Protein AF-A0A7K2BYA0-F1 (afdb_monomer)

Secondary structure (DSSP, 8-state):
-PPP-------GGGT-SSIIIIIHHHHHHHHHHHHHHTT--EEEEEEEEEETTEEEEEEEEETTT--EEEE---SSS--HHHHHHHHHH-

Radius of gyration: 15.81 Å; Cα contacts (8 Å, |Δi|>4): 97; chains: 1; bounding box: 30×21×54 Å

Solvent-accessible surface area (backbone atoms only — not comparable to full-atom values): 5788 Å² total; per-residue (Å²): 135,84,82,86,81,81,91,76,93,70,69,65,58,79,74,35,75,43,50,80,82,42,38,51,62,50,44,62,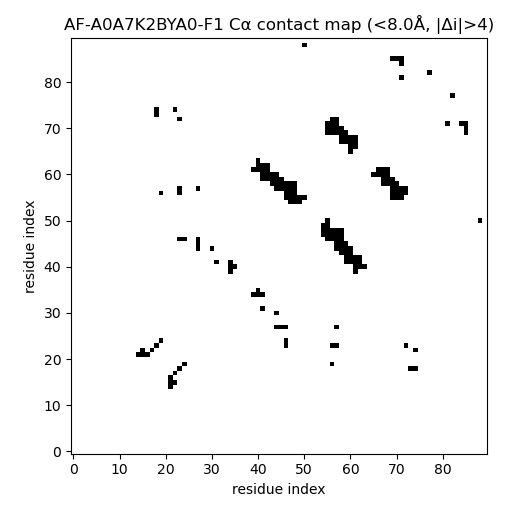78,45,40,68,61,57,30,55,76,74,73,44,61,70,38,81,74,41,69,65,47,75,54,90,95,44,70,41,52,33,36,31,27,29,70,90,75,65,46,78,42,80,43,80,84,69,96,60,84,86,54,70,66,59,52,50,51,55,67,74,72,109

Structure (mmCIF, N/CA/C/O backbone):
data_AF-A0A7K2BYA0-F1
#
_entry.id   AF-A0A7K2BYA0-F1
#
loop_
_atom_site.group_PDB
_atom_site.id
_atom_site.type_symbol
_atom_site.label_atom_id
_atom_site.label_alt_id
_atom_site.label_comp_id
_atom_site.label_asym_id
_atom_site.label_entity_id
_atom_site.label_seq_id
_atom_site.pdbx_PDB_ins_code
_atom_site.Cartn_x
_atom_site.Cartn_y
_atom_site.Cartn_z
_atom_site.occupancy
_atom_site.B_iso_or_equiv
_atom_site.auth_seq_id
_atom_site.auth_comp_id
_atom_site.auth_asym_id
_atom_site.auth_atom_id
_atom_site.pdbx_PDB_model_num
ATOM 1 N N . MET A 1 1 ? -12.127 1.235 -39.951 1.00 53.28 1 MET A N 1
ATOM 2 C CA . MET A 1 1 ? -11.862 -0.117 -39.413 1.00 53.28 1 MET A CA 1
ATOM 3 C C . MET A 1 1 ? -10.912 0.050 -38.241 1.00 53.28 1 MET A C 1
ATOM 5 O O . MET A 1 1 ? -9.971 0.815 -38.388 1.00 53.28 1 MET A O 1
ATOM 9 N N . LYS A 1 2 ? -11.194 -0.538 -37.073 1.00 69.44 2 LYS A N 1
ATOM 10 C CA . LYS A 1 2 ? -10.206 -0.592 -35.985 1.00 69.44 2 LYS A CA 1
ATOM 11 C C . LYS A 1 2 ? -9.362 -1.839 -36.211 1.00 69.44 2 LYS A C 1
ATOM 13 O O . LYS A 1 2 ? -9.924 -2.930 -36.257 1.00 69.44 2 LYS A O 1
ATOM 18 N N . ASP A 1 3 ? -8.060 -1.659 -36.372 1.00 79.38 3 ASP A N 1
ATOM 19 C CA . ASP A 1 3 ? -7.126 -2.771 -36.494 1.00 79.38 3 ASP A CA 1
ATOM 20 C C . ASP A 1 3 ? -7.035 -3.524 -35.163 1.00 79.38 3 ASP A C 1
ATOM 22 O O . ASP A 1 3 ? -6.996 -2.924 -34.085 1.00 79.38 3 ASP A O 1
ATOM 26 N N . LEU A 1 4 ? -7.046 -4.853 -35.241 1.00 85.56 4 LEU A N 1
ATOM 27 C CA . LEU A 1 4 ? -6.848 -5.720 -34.084 1.00 85.56 4 LEU A CA 1
ATOM 28 C C . LEU A 1 4 ? -5.357 -5.753 -33.724 1.00 85.56 4 LEU A C 1
ATOM 30 O O . LEU A 1 4 ? -4.499 -5.807 -34.604 1.00 85.56 4 LEU A O 1
ATOM 34 N N . ALA A 1 5 ? -5.049 -5.755 -32.426 1.00 88.75 5 ALA A N 1
ATOM 35 C CA . ALA A 1 5 ? -3.685 -5.838 -31.910 1.00 88.75 5 ALA A CA 1
ATOM 36 C C . ALA A 1 5 ? -3.531 -7.010 -30.931 1.00 88.75 5 ALA A C 1
ATOM 38 O O . ALA A 1 5 ? -4.478 -7.406 -30.253 1.00 88.75 5 ALA A O 1
ATOM 39 N N . THR A 1 6 ? -2.315 -7.545 -30.835 1.00 88.75 6 THR A N 1
ATOM 40 C CA . THR A 1 6 ? -1.949 -8.598 -29.877 1.00 88.75 6 THR A CA 1
ATOM 41 C C . THR A 1 6 ? -1.354 -7.995 -28.606 1.00 88.75 6 THR A C 1
ATOM 43 O O . THR A 1 6 ? -0.455 -7.153 -28.691 1.00 88.75 6 THR A O 1
ATOM 46 N N . LEU A 1 7 ? -1.785 -8.468 -27.434 1.00 92.94 7 LEU A N 1
ATOM 47 C CA . LEU A 1 7 ? -1.194 -8.085 -26.149 1.00 92.94 7 LEU A CA 1
ATOM 48 C C . LEU A 1 7 ? 0.249 -8.597 -26.037 1.00 92.94 7 LEU A C 1
ATOM 50 O O . LEU A 1 7 ? 0.549 -9.730 -26.411 1.00 92.94 7 LEU A O 1
ATOM 54 N N . LYS A 1 8 ? 1.141 -7.763 -25.496 1.00 90.56 8 LYS A N 1
ATOM 55 C CA . LYS A 1 8 ? 2.531 -8.132 -25.203 1.00 90.56 8 LYS A CA 1
ATOM 56 C C . LYS A 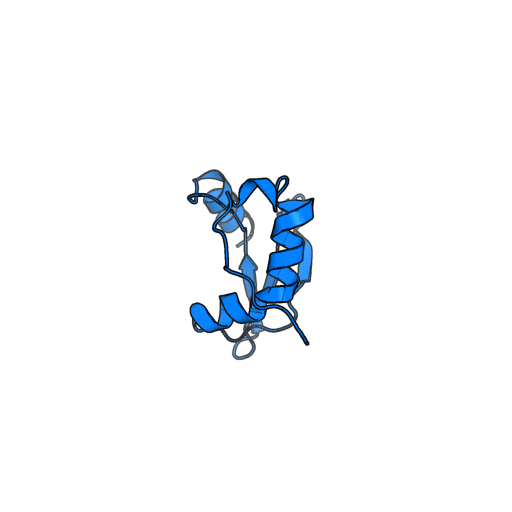1 8 ? 2.809 -7.946 -23.720 1.00 90.56 8 LYS A C 1
ATOM 58 O O . LYS A 1 8 ? 2.582 -6.865 -23.183 1.00 90.56 8 LYS A O 1
ATOM 63 N N . SER A 1 9 ? 3.339 -8.989 -23.087 1.00 92.12 9 SER A N 1
ATOM 64 C CA . SER A 1 9 ? 3.859 -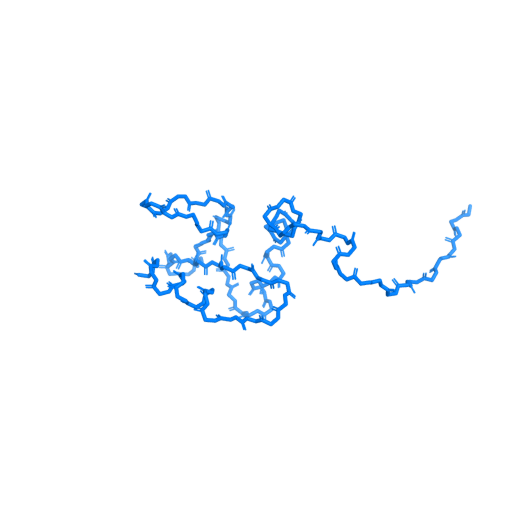8.887 -21.726 1.00 92.12 9 SER A CA 1
ATOM 65 C C . SER A 1 9 ? 5.124 -8.030 -21.722 1.00 92.12 9 SER A C 1
ATOM 67 O O . SER A 1 9 ? 5.999 -8.188 -22.577 1.00 92.12 9 SER A O 1
ATOM 69 N N . ILE A 1 10 ? 5.209 -7.109 -20.768 1.00 92.69 10 ILE A N 1
ATOM 70 C CA . ILE A 1 10 ? 6.363 -6.235 -20.566 1.00 92.69 10 ILE A CA 1
ATOM 71 C C . ILE A 1 10 ? 6.768 -6.256 -19.090 1.00 92.69 10 ILE A C 1
ATOM 73 O O . ILE A 1 10 ? 5.906 -6.420 -18.227 1.00 92.69 10 ILE A O 1
ATOM 77 N N . PRO A 1 11 ? 8.060 -6.059 -18.768 1.00 92.00 11 PRO A N 1
ATOM 78 C CA . PRO A 1 11 ? 8.490 -5.959 -17.380 1.00 92.00 11 PRO A CA 1
ATOM 79 C C . PRO A 1 11 ? 7.794 -4.795 -16.677 1.00 92.00 11 PRO A C 1
ATOM 81 O O . PRO A 1 11 ? 7.865 -3.654 -17.138 1.00 92.00 11 PRO A O 1
ATOM 84 N N . VAL A 1 12 ? 7.178 -5.077 -15.532 1.00 91.56 12 VAL A N 1
ATOM 85 C CA . VAL A 1 12 ? 6.357 -4.117 -14.784 1.00 91.56 12 VAL A CA 1
ATOM 86 C C . VAL A 1 12 ? 7.122 -2.836 -14.411 1.00 91.56 12 VAL A C 1
ATOM 88 O O . VAL A 1 12 ? 6.603 -1.727 -14.543 1.00 91.56 12 VAL A O 1
ATOM 91 N N . ARG A 1 13 ? 8.416 -2.962 -14.079 1.00 92.56 13 ARG A N 1
ATOM 92 C CA . ARG A 1 13 ? 9.304 -1.831 -13.758 1.00 92.56 13 ARG A CA 1
ATOM 93 C C . ARG A 1 13 ? 9.541 -0.864 -14.919 1.00 92.56 13 ARG A C 1
ATOM 95 O O . ARG A 1 13 ? 9.961 0.263 -14.679 1.00 92.56 13 ARG A O 1
ATOM 102 N N . LYS A 1 14 ? 9.267 -1.257 -16.170 1.00 93.12 14 LYS A N 1
ATOM 103 C CA . LYS A 1 14 ? 9.306 -0.312 -17.300 1.00 93.12 14 LYS A CA 1
ATOM 104 C C . LYS A 1 14 ? 8.156 0.693 -17.244 1.00 93.12 14 LYS A C 1
ATOM 106 O O . LYS A 1 14 ? 8.325 1.802 -17.738 1.00 93.12 14 LYS A O 1
ATOM 111 N N . ILE A 1 15 ? 7.026 0.309 -16.647 1.00 92.88 15 ILE A N 1
ATOM 112 C CA . ILE A 1 15 ? 5.848 1.165 -16.471 1.00 92.88 15 ILE A CA 1
ATOM 113 C C . ILE A 1 15 ? 5.928 1.915 -15.143 1.00 92.88 15 ILE A C 1
ATOM 115 O O . ILE A 1 15 ? 5.789 3.135 -15.106 1.00 92.88 15 ILE A O 1
ATOM 119 N N . TRP A 1 16 ? 6.224 1.206 -14.056 1.00 95.50 16 TRP A N 1
ATOM 120 C CA . TRP A 1 16 ? 6.290 1.788 -12.718 1.00 95.50 16 TRP A CA 1
ATOM 121 C C . TRP A 1 16 ? 7.731 1.862 -12.215 1.00 95.50 16 TRP A C 1
ATOM 123 O O . TRP A 1 16 ? 8.166 1.093 -11.364 1.00 95.50 16 TRP A O 1
ATOM 133 N N . GLN A 1 17 ? 8.492 2.811 -12.766 1.00 93.56 17 GLN A N 1
ATOM 134 C CA . GLN A 1 17 ? 9.908 2.997 -12.407 1.00 93.56 17 GLN A CA 1
ATOM 135 C C . GLN A 1 17 ? 10.122 3.474 -10.961 1.00 93.56 17 GLN A C 1
ATOM 137 O O . GLN A 1 17 ? 11.164 3.213 -10.367 1.00 93.56 17 GLN A O 1
ATOM 142 N N . ASN A 1 18 ? 9.150 4.195 -10.404 1.00 92.62 18 ASN A N 1
ATOM 143 C CA . ASN A 1 18 ? 9.160 4.705 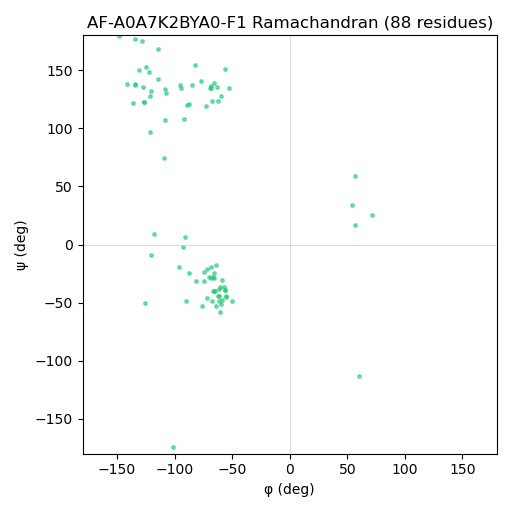-9.043 1.00 92.62 18 ASN A CA 1
ATOM 144 C C . ASN A 1 18 ? 7.775 4.440 -8.457 1.00 92.62 18 ASN A C 1
ATOM 146 O O . ASN A 1 18 ? 6.781 4.883 -9.033 1.00 92.62 18 ASN A O 1
ATOM 150 N N . GLU A 1 19 ? 7.708 3.697 -7.357 1.00 91.44 19 GLU A N 1
ATOM 151 C CA . GLU A 1 19 ? 6.426 3.257 -6.806 1.00 91.44 19 GLU A CA 1
ATOM 152 C C . GLU A 1 19 ? 5.581 4.447 -6.352 1.00 91.44 19 GLU A C 1
ATOM 154 O O . GLU A 1 19 ? 4.493 4.637 -6.887 1.00 91.44 19 GLU A O 1
ATOM 159 N N . ALA A 1 20 ? 6.136 5.331 -5.518 1.00 90.50 20 ALA A N 1
ATOM 160 C CA . ALA A 1 20 ? 5.437 6.517 -5.022 1.00 90.50 20 ALA A CA 1
ATOM 161 C C . ALA A 1 20 ? 4.894 7.425 -6.144 1.00 90.50 20 ALA A C 1
ATOM 163 O O . ALA A 1 20 ? 3.790 7.955 -6.048 1.00 90.50 20 ALA A O 1
ATOM 164 N N . LYS A 1 21 ? 5.649 7.602 -7.238 1.00 91.62 21 LYS A N 1
ATOM 165 C CA . LYS A 1 21 ? 5.258 8.488 -8.350 1.00 91.62 21 LYS A CA 1
ATOM 166 C C . LYS A 1 21 ? 4.391 7.816 -9.410 1.00 91.62 21 LYS A C 1
ATOM 168 O O . LYS A 1 21 ? 3.693 8.522 -10.133 1.00 91.62 21 LYS A O 1
ATOM 173 N N . HIS A 1 22 ? 4.459 6.493 -9.554 1.00 94.12 22 HIS A N 1
ATOM 174 C CA . HIS A 1 22 ? 3.820 5.786 -10.666 1.00 94.12 22 HIS A CA 1
ATOM 175 C C . HIS A 1 22 ? 2.890 4.660 -10.212 1.00 94.12 22 HIS A C 1
ATOM 177 O O . HIS A 1 22 ? 1.746 4.619 -10.662 1.00 94.12 22 HIS A O 1
ATOM 183 N N . PHE A 1 23 ? 3.350 3.763 -9.336 1.00 94.56 23 PHE A N 1
ATOM 184 C CA . PHE A 1 23 ? 2.543 2.625 -8.896 1.00 94.56 23 PHE A CA 1
ATOM 185 C C . PHE A 1 23 ? 1.469 3.037 -7.894 1.00 94.56 23 PHE A C 1
ATOM 187 O O . PHE A 1 23 ? 0.299 2.791 -8.156 1.00 94.56 23 PHE A O 1
ATOM 194 N N . THR A 1 24 ? 1.825 3.726 -6.809 1.00 93.94 24 THR A N 1
ATOM 195 C CA . THR A 1 24 ? 0.882 4.146 -5.763 1.00 93.94 24 THR A CA 1
ATOM 196 C C . THR A 1 24 ? -0.285 4.974 -6.331 1.00 93.94 24 THR A C 1
ATOM 198 O O . THR A 1 24 ? -1.433 4.661 -6.021 1.00 93.94 24 THR A O 1
ATOM 201 N N . PRO A 1 25 ? -0.078 5.960 -7.235 1.00 93.62 25 PRO A N 1
ATOM 202 C CA . PRO A 1 25 ? -1.186 6.702 -7.847 1.00 93.62 25 PRO A CA 1
ATOM 203 C C . PRO A 1 25 ? -2.042 5.859 -8.798 1.00 93.62 25 PRO A C 1
ATOM 205 O O . PRO A 1 25 ? -3.218 6.158 -9.004 1.00 93.62 25 PRO A O 1
ATOM 208 N N . TRP A 1 26 ? -1.457 4.836 -9.430 1.00 94.69 26 TRP A N 1
ATOM 209 C CA . TRP A 1 26 ? -2.224 3.883 -10.225 1.00 94.69 26 TRP A CA 1
ATOM 210 C C . TRP A 1 26 ? -3.051 2.981 -9.309 1.00 94.69 26 TRP A C 1
ATOM 212 O O . TRP A 1 26 ? -4.245 2.825 -9.547 1.00 94.69 26 TRP A O 1
ATOM 222 N N . LEU A 1 27 ? -2.453 2.448 -8.244 1.00 94.56 27 LEU A N 1
ATOM 223 C CA . LEU A 1 27 ? -3.125 1.575 -7.294 1.00 94.56 27 LEU A CA 1
ATOM 224 C C . LEU A 1 27 ? -4.275 2.300 -6.599 1.00 94.56 27 LEU A C 1
ATOM 226 O O . LEU A 1 27 ? -5.363 1.755 -6.569 1.00 94.56 27 LEU A O 1
ATOM 230 N N . GLU A 1 28 ? -4.091 3.542 -6.146 1.00 93.88 28 GLU A N 1
ATOM 231 C CA . GLU A 1 28 ? -5.154 4.377 -5.563 1.00 93.88 28 GLU A CA 1
ATOM 232 C C . GLU A 1 28 ? -6.403 4.429 -6.458 1.00 93.88 28 GLU A C 1
ATOM 234 O O . GLU A 1 28 ? -7.517 4.181 -6.000 1.00 93.88 28 GLU A O 1
ATOM 239 N N . LYS A 1 29 ? -6.218 4.691 -7.757 1.00 94.19 29 LYS A N 1
ATOM 240 C CA . LYS A 1 29 ? -7.319 4.777 -8.732 1.00 94.19 29 LYS A CA 1
ATOM 241 C C . LYS A 1 29 ? -8.005 3.440 -9.004 1.00 94.19 29 LYS A C 1
ATOM 243 O O . LYS A 1 29 ? -9.111 3.434 -9.532 1.00 94.19 29 LYS A O 1
ATOM 248 N N . ASN A 1 30 ? -7.339 2.332 -8.688 1.00 95.00 30 ASN A N 1
ATOM 249 C CA . ASN A 1 30 ? -7.807 0.971 -8.939 1.00 95.00 30 ASN A CA 1
ATOM 250 C C . ASN A 1 30 ? -8.005 0.176 -7.636 1.00 95.00 30 ASN A C 1
ATOM 252 O O . ASN A 1 30 ? -8.231 -1.030 -7.682 1.00 95.00 30 ASN A O 1
ATOM 256 N N . ALA A 1 31 ? -7.926 0.826 -6.473 1.00 93.94 31 ALA A N 1
ATOM 257 C CA . ALA A 1 31 ? -7.862 0.159 -5.176 1.00 93.94 31 ALA A CA 1
ATOM 258 C C . ALA A 1 31 ? -9.153 -0.595 -4.847 1.0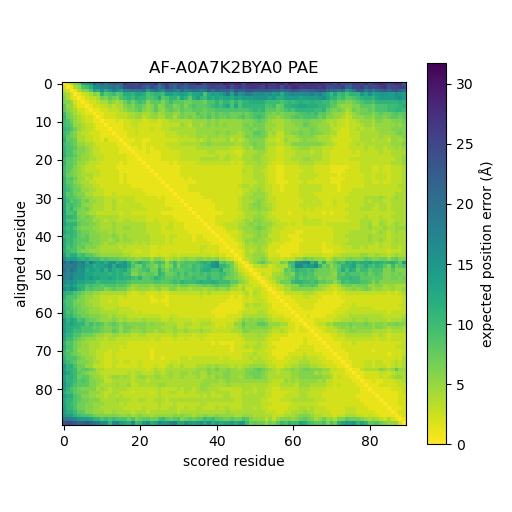0 93.94 31 ALA A C 1
ATOM 260 O O . ALA A 1 31 ? -9.112 -1.584 -4.125 1.00 93.94 31 ALA A O 1
ATOM 261 N N . SER A 1 32 ? -10.286 -0.190 -5.427 1.00 91.94 32 SER A N 1
ATOM 262 C CA . SER A 1 32 ? -11.540 -0.938 -5.327 1.00 91.94 32 SER A CA 1
ATOM 263 C C . SER A 1 32 ? -11.397 -2.383 -5.812 1.00 91.94 32 SER A C 1
ATOM 265 O O . SER A 1 32 ? -11.928 -3.275 -5.167 1.00 91.94 32 SER A O 1
ATOM 267 N N . LEU A 1 33 ? -10.630 -2.624 -6.885 1.00 94.06 33 LEU A N 1
ATOM 268 C CA . LEU A 1 33 ? -10.378 -3.972 -7.407 1.00 94.06 33 LEU A CA 1
ATOM 269 C C . LEU A 1 33 ? -9.547 -4.804 -6.426 1.00 94.06 33 LEU A C 1
ATOM 271 O O . LEU A 1 33 ? -9.814 -5.984 -6.231 1.00 94.06 33 LEU A O 1
ATOM 275 N N . LEU A 1 34 ? -8.550 -4.180 -5.786 1.00 92.88 34 LEU A N 1
ATOM 276 C CA . LEU A 1 34 ? -7.754 -4.832 -4.746 1.00 92.88 34 LEU A CA 1
ATOM 277 C C . LEU A 1 34 ? -8.638 -5.237 -3.563 1.00 92.88 34 LEU A C 1
ATOM 279 O O . LEU A 1 34 ? -8.541 -6.364 -3.090 1.00 92.88 34 LEU A O 1
ATOM 283 N N . PHE A 1 35 ? -9.474 -4.317 -3.081 1.00 95.38 35 PHE A N 1
ATOM 284 C CA . PHE A 1 35 ? -10.336 -4.557 -1.928 1.00 95.38 35 PHE A CA 1
ATOM 285 C C . PHE A 1 35 ? -11.401 -5.621 -2.211 1.00 95.38 35 PHE A C 1
ATOM 287 O O . PHE A 1 35 ? -11.623 -6.485 -1.366 1.00 95.38 35 PHE A O 1
ATOM 294 N N . GLU A 1 36 ? -11.984 -5.614 -3.411 1.00 94.12 36 GLU A N 1
ATOM 295 C CA . GLU A 1 36 ? -12.902 -6.656 -3.874 1.00 94.12 36 GLU A CA 1
ATOM 296 C C . GLU A 1 36 ? -12.238 -8.040 -3.863 1.00 94.12 36 GLU A C 1
ATOM 298 O O . GLU A 1 36 ? -12.790 -8.973 -3.281 1.00 94.12 36 GLU A O 1
ATOM 303 N N . GLU A 1 37 ? -11.023 -8.158 -4.410 1.00 95.38 37 GLU A N 1
ATOM 304 C CA . GLU A 1 37 ? -10.278 -9.424 -4.468 1.00 95.38 37 GLU A CA 1
ATOM 305 C C . GLU A 1 37 ? -9.980 -10.002 -3.074 1.00 95.38 37 GLU A C 1
ATOM 307 O O . GLU A 1 37 ? -10.042 -11.213 -2.871 1.00 95.38 37 GLU A O 1
ATOM 312 N N . ILE A 1 38 ? -9.689 -9.148 -2.086 1.00 93.56 38 ILE A N 1
ATOM 313 C CA . ILE A 1 38 ? -9.421 -9.580 -0.702 1.00 93.56 38 ILE A CA 1
ATOM 314 C C . ILE A 1 38 ? -10.678 -9.615 0.182 1.00 93.56 38 ILE A C 1
ATOM 316 O O . ILE A 1 38 ? -10.570 -9.852 1.386 1.00 93.56 38 ILE A O 1
ATOM 320 N N . GLY A 1 39 ? -11.865 -9.395 -0.394 1.00 95.25 39 GLY A N 1
ATOM 321 C CA . GLY A 1 39 ? -13.149 -9.495 0.302 1.00 95.25 39 GLY A CA 1
ATOM 322 C C . GLY A 1 39 ? -13.432 -8.371 1.303 1.00 95.25 39 GLY A C 1
ATOM 323 O O . GLY A 1 39 ? -14.187 -8.577 2.252 1.00 95.25 39 GLY A O 1
ATOM 324 N N . ILE A 1 40 ? -12.838 -7.190 1.118 1.00 95.19 40 ILE A N 1
ATOM 325 C CA . ILE A 1 40 ? -13.032 -6.018 1.980 1.00 95.19 40 ILE A CA 1
ATOM 326 C C . ILE A 1 40 ? -13.872 -4.978 1.238 1.00 95.19 40 ILE A C 1
ATOM 328 O O . ILE A 1 40 ? -13.571 -4.599 0.113 1.00 95.19 40 ILE A O 1
ATOM 332 N N . THR A 1 41 ? -14.920 -4.459 1.878 1.00 95.38 41 THR A N 1
ATOM 333 C CA . THR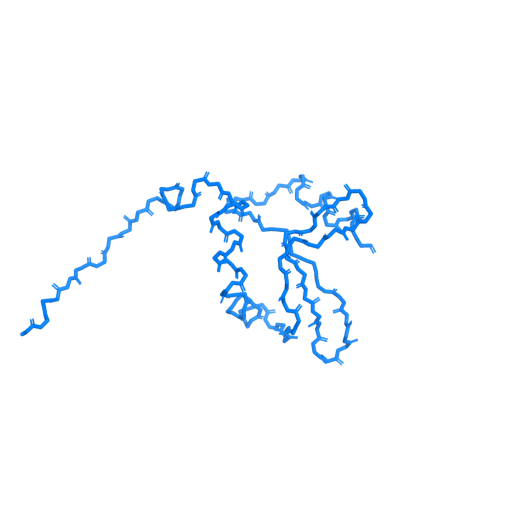 A 1 41 ? -15.641 -3.286 1.358 1.00 95.38 41 THR A CA 1
ATOM 334 C C . THR A 1 41 ? -15.028 -2.029 1.959 1.00 95.38 41 THR A C 1
ATOM 336 O O . THR A 1 41 ? -15.184 -1.779 3.155 1.00 95.38 41 THR A O 1
ATOM 339 N N . ALA A 1 42 ? -14.306 -1.267 1.140 1.00 95.19 42 ALA A N 1
ATOM 340 C CA . ALA A 1 42 ? -13.576 -0.084 1.575 1.00 95.19 42 ALA A CA 1
ATOM 341 C C . ALA A 1 42 ? -14.138 1.207 0.963 1.00 95.19 42 ALA A C 1
ATOM 343 O O . ALA A 1 42 ? -14.471 1.264 -0.221 1.00 95.19 42 ALA A O 1
ATOM 344 N N . GLU A 1 43 ? -14.155 2.268 1.762 1.00 94.38 43 GLU A N 1
ATOM 345 C CA . GLU A 1 43 ? -14.531 3.626 1.378 1.00 94.38 43 GLU A CA 1
ATOM 346 C C . GLU A 1 43 ? -13.453 4.639 1.784 1.00 94.38 43 GLU A C 1
ATOM 348 O O . GLU A 1 43 ? -12.449 4.295 2.413 1.00 94.38 43 GLU A O 1
ATOM 353 N N . ASN A 1 44 ? -13.635 5.906 1.397 1.00 92.88 44 ASN A N 1
ATOM 354 C CA . ASN A 1 44 ? -12.732 7.006 1.759 1.00 92.88 44 ASN A CA 1
ATOM 355 C C . ASN A 1 44 ? -11.249 6.757 1.407 1.00 92.88 44 ASN A C 1
ATOM 357 O O . ASN A 1 44 ? -10.356 7.226 2.117 1.00 92.88 44 ASN A O 1
ATOM 361 N N . ILE A 1 45 ? -10.995 6.052 0.298 1.00 93.56 45 ILE A N 1
ATOM 362 C CA . ILE A 1 45 ? -9.652 5.704 -0.182 1.00 93.56 45 ILE A CA 1
ATOM 363 C C . ILE A 1 45 ? -8.870 6.985 -0.501 1.00 93.56 45 ILE A C 1
ATOM 365 O O . ILE A 1 45 ? -9.324 7.824 -1.281 1.00 93.56 45 ILE A O 1
ATOM 369 N N . LYS A 1 46 ? -7.701 7.145 0.122 1.00 91.06 46 LYS A N 1
ATOM 370 C CA . LYS A 1 46 ? -6.830 8.322 -0.005 1.00 91.06 46 LYS A CA 1
ATOM 371 C C . LYS A 1 46 ? -5.369 7.906 -0.026 1.00 91.06 46 LYS A C 1
ATOM 373 O O . LYS A 1 46 ? -4.955 7.103 0.811 1.00 91.06 46 LYS A O 1
ATOM 378 N N . ARG A 1 47 ? -4.582 8.524 -0.902 1.00 88.56 47 ARG A N 1
ATOM 379 C CA . ARG A 1 47 ? -3.118 8.414 -0.912 1.00 88.56 47 ARG A CA 1
ATOM 380 C C . ARG A 1 47 ? -2.434 9.354 0.094 1.00 88.56 47 ARG A C 1
ATOM 382 O O . ARG A 1 47 ? -2.970 10.415 0.410 1.00 88.56 47 ARG A O 1
ATOM 389 N N . GLU A 1 48 ? -1.229 8.986 0.540 1.00 72.94 48 GLU A N 1
ATOM 390 C CA . GLU A 1 48 ? -0.253 9.851 1.232 1.00 72.94 48 GLU A CA 1
ATOM 391 C C . GLU A 1 48 ? -0.803 10.513 2.505 1.00 72.94 48 GLU A C 1
ATOM 393 O O . GLU A 1 48 ? -0.810 11.738 2.675 1.00 72.94 48 GLU A O 1
ATOM 398 N N . LYS A 1 49 ? -1.245 9.690 3.459 1.00 74.19 49 LYS A N 1
ATOM 399 C CA . LYS A 1 49 ? -1.715 10.202 4.748 1.00 74.19 49 LYS A CA 1
ATOM 400 C C . LYS A 1 49 ? -0.558 10.307 5.732 1.00 74.19 49 LYS A C 1
ATOM 402 O O . LYS A 1 49 ? 0.056 9.308 6.104 1.00 74.19 49 LYS A O 1
ATOM 407 N N . ARG A 1 50 ? -0.297 11.522 6.215 1.00 79.50 50 ARG A N 1
ATOM 408 C CA . ARG A 1 50 ? 0.656 11.744 7.307 1.00 79.50 50 ARG A CA 1
ATOM 409 C C . ARG A 1 50 ? 0.121 11.135 8.608 1.00 79.50 50 ARG A C 1
ATOM 411 O O . ARG A 1 50 ? -0.953 11.514 9.073 1.00 79.50 50 ARG A O 1
ATOM 418 N N . VAL A 1 51 ? 0.902 10.247 9.217 1.00 73.88 51 VAL A N 1
ATOM 419 C CA . VAL A 1 51 ? 0.653 9.648 10.536 1.00 73.88 51 VAL A CA 1
ATOM 420 C C . VAL A 1 51 ? 1.849 9.975 11.428 1.00 73.88 51 VAL A C 1
ATOM 422 O O . VAL A 1 51 ? 2.912 9.358 11.358 1.00 73.88 51 VAL A O 1
ATOM 425 N N . GLY A 1 52 ? 1.713 11.037 12.226 1.00 80.50 52 GLY A N 1
ATOM 426 C CA . GLY A 1 52 ? 2.814 11.577 13.025 1.00 80.50 52 GLY A CA 1
ATOM 427 C C . GLY A 1 52 ? 3.998 12.025 12.156 1.00 80.50 52 GLY A C 1
ATOM 428 O O . GLY A 1 52 ? 3.904 13.005 11.406 1.00 80.50 52 GLY A O 1
ATOM 429 N N . ARG A 1 53 ? 5.128 11.315 12.278 1.00 80.19 53 ARG A N 1
ATOM 430 C CA . ARG A 1 53 ? 6.357 11.554 11.495 1.00 80.19 53 ARG A CA 1
ATOM 431 C C . ARG A 1 53 ? 6.459 10.719 10.213 1.00 80.19 53 ARG A C 1
ATOM 433 O O . ARG A 1 53 ? 7.439 10.867 9.493 1.00 80.19 53 ARG A O 1
ATOM 440 N N . TYR A 1 54 ? 5.484 9.855 9.952 1.00 82.00 54 TYR A N 1
ATOM 441 C CA . TYR A 1 54 ? 5.500 8.908 8.843 1.00 82.00 54 TYR A CA 1
ATOM 442 C C . TYR A 1 54 ? 4.405 9.209 7.819 1.00 82.00 54 TYR A C 1
ATOM 444 O O . TYR A 1 54 ? 3.497 10.005 8.078 1.00 82.00 54 TYR A O 1
ATOM 452 N N . PHE A 1 55 ? 4.501 8.559 6.663 1.00 84.00 55 PHE A N 1
ATOM 453 C CA . PHE A 1 55 ? 3.542 8.655 5.573 1.00 84.00 55 PHE A CA 1
ATOM 454 C C . PHE A 1 55 ? 3.103 7.251 5.199 1.00 84.00 55 PHE A C 1
ATOM 456 O O . PHE A 1 55 ? 3.952 6.425 4.886 1.00 84.00 55 PHE A O 1
ATOM 463 N N . VAL A 1 56 ? 1.796 7.020 5.265 1.00 90.50 56 VAL A N 1
ATOM 464 C CA . VAL A 1 56 ? 1.172 5.799 4.762 1.00 90.50 56 VAL A CA 1
ATOM 465 C C . VAL A 1 56 ? 0.914 5.965 3.271 1.00 90.50 56 VAL A C 1
ATOM 467 O O . VAL A 1 56 ? 0.404 7.021 2.868 1.00 90.50 56 VAL A O 1
ATOM 470 N N . ASP A 1 57 ? 1.195 4.928 2.481 1.00 92.75 57 ASP A N 1
ATOM 471 C CA . ASP A 1 57 ? 0.960 4.957 1.034 1.00 92.75 57 ASP A 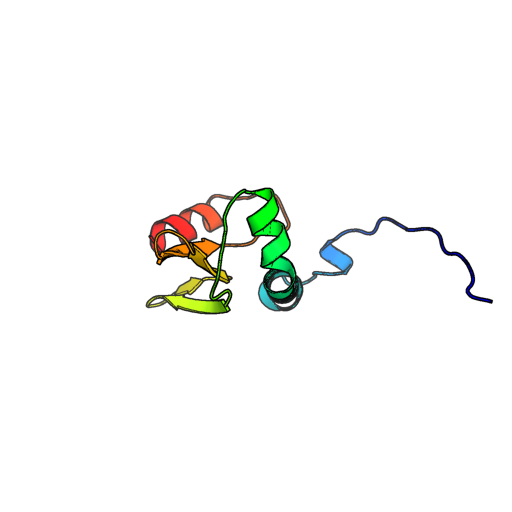CA 1
ATOM 472 C C . ASP A 1 57 ? -0.523 5.177 0.708 1.00 92.75 57 ASP A C 1
ATOM 474 O O . ASP A 1 57 ? -0.874 6.158 0.042 1.00 92.75 57 ASP A O 1
ATOM 478 N N . ILE A 1 58 ? -1.404 4.294 1.197 1.00 94.00 58 ILE A N 1
ATOM 479 C CA . ILE A 1 58 ? -2.858 4.370 0.999 1.00 94.00 58 ILE A CA 1
ATOM 480 C C . ILE A 1 58 ? -3.596 4.111 2.319 1.00 94.00 58 ILE A C 1
ATOM 482 O O . ILE A 1 58 ? -3.284 3.198 3.080 1.00 94.00 58 ILE A O 1
ATOM 486 N N . THR A 1 59 ? -4.636 4.905 2.571 1.00 94.12 59 THR A N 1
ATOM 487 C CA . THR A 1 59 ? -5.582 4.691 3.673 1.00 94.12 59 THR A CA 1
ATOM 488 C C . THR A 1 59 ? -7.001 4.563 3.160 1.00 94.12 59 THR A C 1
ATOM 490 O O . THR A 1 59 ? -7.356 5.199 2.171 1.00 94.12 59 THR A O 1
ATOM 493 N N . ALA A 1 60 ? -7.810 3.773 3.854 1.00 94.69 60 ALA A N 1
ATOM 494 C CA . ALA A 1 60 ? -9.238 3.631 3.602 1.00 94.69 60 ALA A CA 1
ATOM 495 C C . ALA A 1 60 ? -9.979 3.346 4.917 1.00 94.69 60 ALA A C 1
ATOM 497 O O . ALA A 1 60 ? -9.364 3.263 5.985 1.00 94.69 60 ALA A O 1
ATOM 498 N N . GLU A 1 61 ? -11.294 3.204 4.847 1.00 95.31 61 GLU A N 1
ATOM 499 C CA . GLU A 1 61 ? -12.153 2.826 5.969 1.00 95.31 61 GLU A CA 1
ATOM 500 C C . GLU A 1 61 ? -13.019 1.634 5.554 1.00 95.31 61 GLU A C 1
ATOM 502 O O . GLU A 1 61 ? -13.536 1.602 4.442 1.00 95.31 61 GLU A O 1
ATOM 507 N N . GLU A 1 62 ? -13.144 0.622 6.413 1.00 95.94 62 GLU A N 1
ATOM 508 C CA . GLU A 1 62 ? -14.050 -0.503 6.168 1.00 95.94 62 GLU A CA 1
ATOM 509 C C . GLU A 1 62 ? -15.496 -0.037 6.358 1.00 95.94 62 GLU A C 1
ATOM 511 O O . GLU A 1 62 ? -15.880 0.345 7.465 1.00 95.94 62 GLU A O 1
ATOM 516 N N . SER A 1 63 ? -16.322 -0.121 5.314 1.00 93.88 63 SER A N 1
ATOM 517 C CA . SER A 1 63 ? -17.674 0.455 5.323 1.00 93.88 63 SER A CA 1
ATO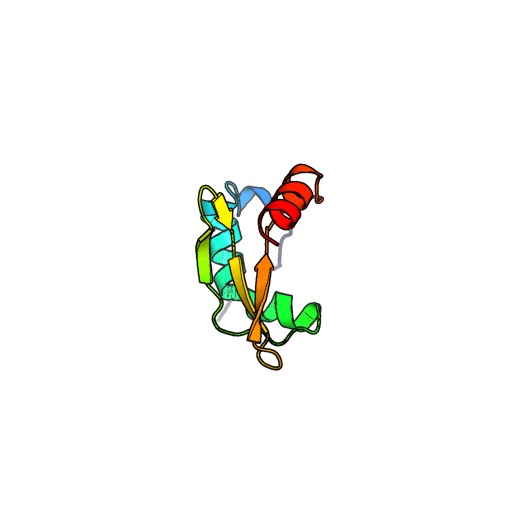M 518 C C . SER A 1 63 ? -18.581 -0.101 6.429 1.00 93.88 63 SER A C 1
ATOM 520 O O . SER A 1 63 ? -19.449 0.609 6.929 1.00 93.88 63 SER A O 1
ATOM 522 N N . GLN A 1 64 ? -18.404 -1.362 6.845 1.00 92.25 64 GLN A N 1
ATOM 523 C CA . GLN A 1 64 ? -19.269 -1.982 7.860 1.00 92.25 64 GLN A CA 1
ATOM 524 C C . GLN A 1 64 ? -18.902 -1.612 9.300 1.00 92.25 64 GLN A C 1
ATOM 526 O O . GLN A 1 64 ? -19.773 -1.583 10.167 1.00 92.25 64 GLN A O 1
ATOM 531 N N . THR A 1 65 ? -17.621 -1.368 9.580 1.00 94.81 65 THR A N 1
ATOM 532 C CA . THR A 1 65 ? -17.125 -1.211 10.958 1.00 94.81 65 THR A CA 1
ATOM 533 C C . THR A 1 65 ? -16.474 0.143 11.218 1.00 94.81 65 THR A C 1
ATOM 535 O O . THR A 1 65 ? -16.142 0.443 12.364 1.00 94.81 65 THR A O 1
ATOM 538 N N . GLN A 1 66 ? -16.254 0.939 10.167 1.00 92.69 66 GLN A N 1
ATOM 539 C CA . GLN A 1 66 ? -15.456 2.167 10.170 1.00 92.69 66 GLN A CA 1
ATOM 540 C C . GLN A 1 66 ? -14.008 1.968 10.647 1.00 92.69 66 GLN A C 1
ATOM 542 O O . GLN A 1 66 ? -13.312 2.932 10.982 1.00 92.69 66 GLN A O 1
ATOM 547 N N . LYS A 1 67 ? -13.511 0.723 10.681 1.00 93.62 67 LYS A N 1
ATOM 548 C CA . LYS A 1 67 ? -12.103 0.456 10.981 1.00 93.62 67 LYS A CA 1
ATOM 549 C C . LYS A 1 67 ? -11.226 1.081 9.908 1.00 93.62 67 LYS A C 1
ATOM 551 O O . LYS A 1 67 ? -11.486 0.945 8.714 1.00 93.62 67 LYS A O 1
ATOM 556 N N . LYS A 1 68 ? -10.148 1.733 10.340 1.00 92.25 68 LYS A N 1
ATOM 557 C CA . LYS A 1 68 ? -9.132 2.250 9.424 1.00 92.25 68 LYS A CA 1
ATOM 558 C C . LYS A 1 68 ? -8.382 1.093 8.783 1.00 92.25 68 LYS A C 1
ATOM 560 O O . LYS A 1 68 ? -7.936 0.178 9.470 1.00 92.25 68 LYS A O 1
ATOM 565 N N . ILE A 1 69 ? -8.194 1.201 7.480 1.00 92.88 69 ILE A N 1
ATOM 566 C CA . ILE A 1 69 ? -7.370 0.317 6.673 1.00 92.88 69 ILE A CA 1
ATOM 567 C C . ILE A 1 69 ? -6.120 1.101 6.273 1.00 92.88 69 ILE A C 1
ATOM 569 O O . ILE A 1 69 ? -6.201 2.260 5.855 1.00 92.88 69 ILE A O 1
ATOM 573 N N . ILE A 1 70 ? -4.968 0.459 6.417 1.00 92.44 70 ILE A N 1
ATOM 574 C CA . ILE A 1 70 ? -3.651 0.967 6.034 1.00 92.44 70 ILE A CA 1
ATOM 575 C C . ILE A 1 70 ? -3.092 -0.013 5.010 1.00 92.44 70 ILE A C 1
ATOM 577 O O . ILE A 1 70 ? -3.133 -1.223 5.228 1.00 92.44 70 ILE A O 1
ATOM 581 N N . VAL A 1 71 ? -2.588 0.510 3.898 1.00 92.38 71 VAL A N 1
ATOM 582 C CA . VAL A 1 71 ? -1.967 -0.273 2.832 1.00 92.38 71 VAL A CA 1
ATOM 583 C C . VAL A 1 71 ? -0.590 0.318 2.563 1.00 92.38 71 VAL A C 1
ATOM 585 O O . VAL A 1 71 ? -0.490 1.499 2.243 1.00 92.38 71 VAL A O 1
ATOM 588 N N . GLU A 1 72 ? 0.439 -0.520 2.681 1.00 93.69 72 GLU A N 1
ATOM 589 C CA . GLU A 1 72 ? 1.824 -0.250 2.280 1.00 93.69 72 GLU A CA 1
ATOM 590 C C . GLU A 1 72 ? 2.102 -1.094 1.037 1.00 93.69 72 GLU A C 1
ATOM 592 O O . GLU A 1 72 ? 2.152 -2.326 1.118 1.00 93.69 72 GLU A O 1
ATOM 597 N N . ASN A 1 73 ? 2.180 -0.460 -0.131 1.00 93.12 73 ASN A N 1
ATOM 598 C CA . ASN A 1 73 ? 2.191 -1.186 -1.395 1.00 93.12 73 ASN A CA 1
ATOM 599 C C . ASN A 1 73 ? 3.613 -1.419 -1.903 1.00 93.12 73 ASN A C 1
ATOM 601 O O . ASN A 1 73 ? 4.414 -0.497 -1.955 1.00 93.12 73 ASN A O 1
ATOM 605 N N . GLN A 1 74 ? 3.887 -2.625 -2.395 1.00 92.38 74 GLN A N 1
ATOM 606 C CA . GLN A 1 74 ? 5.173 -2.979 -2.992 1.00 92.38 74 GLN A CA 1
ATOM 607 C C . GLN A 1 74 ? 4.937 -3.746 -4.294 1.00 92.38 74 GLN A C 1
ATOM 609 O O . GLN A 1 74 ? 4.055 -4.603 -4.358 1.00 92.38 74 GLN A O 1
ATOM 614 N N . LEU A 1 75 ? 5.698 -3.438 -5.350 1.00 91.62 75 LEU A N 1
ATOM 615 C CA . LEU A 1 75 ? 5.563 -4.142 -6.634 1.00 91.62 75 LEU A CA 1
ATOM 616 C C . LEU A 1 75 ? 6.162 -5.539 -6.620 1.00 91.62 75 LEU A C 1
ATOM 618 O O . LEU A 1 75 ? 5.732 -6.416 -7.369 1.00 91.62 75 LEU A O 1
ATOM 622 N N . GLU A 1 76 ? 7.216 -5.712 -5.834 1.00 88.12 76 GLU A N 1
ATOM 623 C CA . GLU A 1 76 ? 7.918 -6.978 -5.708 1.00 88.12 76 GLU A CA 1
ATOM 624 C C . GLU A 1 76 ? 7.528 -7.703 -4.426 1.00 88.12 76 GLU A C 1
ATOM 626 O O . GLU A 1 76 ? 6.593 -7.316 -3.726 1.00 88.12 76 GLU A O 1
ATOM 631 N N . ARG A 1 77 ? 8.210 -8.816 -4.149 1.00 91.00 77 ARG A N 1
ATOM 632 C CA . ARG A 1 77 ? 7.973 -9.572 -2.926 1.00 91.00 77 ARG A CA 1
ATOM 633 C C . ARG A 1 77 ? 8.076 -8.657 -1.713 1.00 91.00 77 ARG A C 1
ATOM 635 O O . ARG A 1 77 ? 9.029 -7.895 -1.596 1.00 91.00 77 ARG A O 1
ATOM 642 N N . THR A 1 78 ? 7.101 -8.819 -0.824 1.00 90.44 78 THR A N 1
ATOM 643 C CA . THR A 1 78 ? 7.073 -8.134 0.462 1.00 90.44 78 THR A CA 1
ATOM 644 C C . THR A 1 78 ? 8.337 -8.419 1.273 1.00 90.44 78 THR A C 1
ATOM 646 O O . THR A 1 78 ? 8.944 -9.490 1.145 1.00 90.44 78 THR A O 1
ATOM 649 N N . ASP A 1 79 ? 8.723 -7.467 2.114 1.00 91.62 79 ASP A N 1
ATOM 650 C CA . ASP A 1 79 ? 9.893 -7.550 2.978 1.00 91.62 79 ASP A CA 1
ATOM 651 C C . ASP A 1 79 ? 9.590 -7.080 4.415 1.00 91.62 79 ASP A C 1
ATOM 653 O O . ASP A 1 79 ? 8.481 -6.672 4.769 1.00 91.62 79 ASP A O 1
ATOM 657 N N . HIS A 1 80 ? 10.599 -7.187 5.280 1.00 93.75 80 HIS A N 1
ATOM 658 C CA . HIS A 1 80 ? 10.481 -6.821 6.689 1.00 93.75 80 HIS A CA 1
ATOM 659 C C . HIS A 1 80 ? 10.392 -5.305 6.917 1.00 93.75 80 HIS A C 1
ATOM 661 O O . HIS A 1 80 ? 9.897 -4.898 7.967 1.00 93.75 80 HIS A O 1
ATOM 667 N N . ASP A 1 81 ? 10.844 -4.478 5.967 1.00 89.69 81 ASP A N 1
ATOM 668 C CA . ASP A 1 81 ? 10.716 -3.021 6.059 1.00 89.69 81 ASP A CA 1
ATOM 669 C C . ASP A 1 81 ? 9.238 -2.629 5.967 1.00 89.69 81 ASP A C 1
ATOM 671 O O . ASP A 1 81 ? 8.717 -1.942 6.846 1.00 89.69 81 ASP A O 1
ATOM 675 N N . HIS A 1 82 ? 8.525 -3.163 4.972 1.00 90.25 82 HIS A N 1
ATOM 676 C CA . HIS A 1 82 ? 7.092 -2.909 4.797 1.00 90.25 82 HIS A CA 1
ATOM 677 C C . HIS A 1 82 ? 6.260 -3.466 5.958 1.00 90.25 82 HIS A C 1
ATOM 679 O O . HIS A 1 82 ? 5.357 -2.789 6.452 1.00 90.25 82 HIS A O 1
ATOM 685 N N . LEU A 1 83 ? 6.601 -4.655 6.468 1.00 91.75 83 LEU A N 1
ATOM 686 C CA . LEU A 1 83 ? 5.957 -5.180 7.675 1.00 91.75 83 LEU A CA 1
ATOM 687 C C . LEU A 1 83 ? 6.191 -4.264 8.891 1.00 91.75 83 LEU A C 1
ATOM 689 O O . LEU A 1 83 ? 5.259 -3.978 9.642 1.00 91.75 83 LEU A O 1
ATOM 693 N N . GLY A 1 84 ? 7.422 -3.783 9.081 1.00 91.94 84 GLY A N 1
ATOM 694 C CA . GLY A 1 84 ? 7.776 -2.875 10.172 1.00 91.94 84 GLY A CA 1
ATOM 695 C C . GLY A 1 84 ? 7.010 -1.551 10.123 1.00 91.94 84 GLY A C 1
ATOM 696 O O . GLY A 1 84 ? 6.569 -1.060 11.166 1.00 91.94 84 GLY A O 1
ATOM 697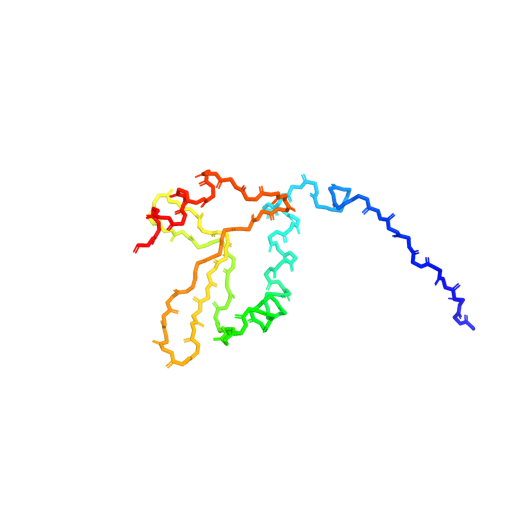 N N . LYS A 1 85 ? 6.787 -0.999 8.923 1.00 89.19 85 LYS A N 1
ATOM 698 C CA . LYS A 1 85 ? 5.938 0.185 8.716 1.00 89.19 85 LYS A CA 1
ATOM 699 C C . LYS A 1 85 ? 4.507 -0.066 9.183 1.00 89.19 85 LYS A C 1
ATOM 701 O O . LYS A 1 85 ? 4.023 0.682 10.028 1.00 89.19 85 LYS A O 1
ATOM 706 N N . LEU A 1 86 ? 3.880 -1.157 8.733 1.00 90.25 86 LEU A N 1
ATOM 707 C CA . LEU A 1 86 ? 2.515 -1.521 9.138 1.00 90.25 86 LEU A CA 1
ATOM 708 C C . LEU A 1 86 ? 2.372 -1.627 10.664 1.00 90.25 86 LEU A C 1
ATOM 710 O O . LEU A 1 86 ? 1.442 -1.059 11.232 1.00 90.25 86 LEU A O 1
ATOM 714 N N . LEU A 1 87 ? 3.322 -2.287 11.335 1.00 89.62 87 LEU A N 1
ATOM 715 C CA . LEU A 1 87 ? 3.334 -2.405 12.799 1.00 89.62 87 LEU A CA 1
ATOM 716 C C . LEU A 1 87 ? 3.555 -1.066 13.515 1.00 89.62 87 LEU A C 1
ATOM 718 O O . LEU A 1 87 ? 3.090 -0.891 14.634 1.00 89.62 87 LEU A O 1
ATOM 722 N N . THR A 1 88 ? 4.266 -0.127 12.891 1.00 86.94 88 THR A N 1
ATOM 723 C CA . THR A 1 88 ? 4.511 1.211 13.454 1.00 86.94 88 THR A CA 1
ATOM 724 C C . THR A 1 88 ? 3.267 2.103 13.377 1.00 86.94 88 THR A C 1
ATOM 726 O O . THR A 1 88 ? 3.162 3.071 14.131 1.00 86.94 88 THR A O 1
ATOM 729 N N . TYR A 1 89 ? 2.349 1.823 12.447 1.00 80.94 89 TYR A N 1
ATOM 730 C CA . TYR A 1 89 ? 1.159 2.648 12.208 1.00 80.94 89 TYR A CA 1
ATOM 731 C C . TYR A 1 89 ? -0.106 2.153 12.916 1.00 80.94 89 TYR A C 1
ATOM 733 O O . TYR A 1 89 ? -1.049 2.938 13.040 1.00 80.94 89 TYR A O 1
ATOM 741 N N . ALA A 1 90 ? -0.132 0.879 13.318 1.00 70.94 90 ALA A N 1
ATOM 742 C CA . ALA A 1 90 ? -1.221 0.251 14.067 1.00 70.94 90 ALA A CA 1
ATOM 743 C C . ALA A 1 90 ? -1.286 0.750 15.520 1.00 70.94 90 ALA A C 1
ATOM 745 O O . ALA A 1 90 ? -2.424 0.950 16.004 1.00 70.94 90 ALA A O 1
#

pLDDT: mean 90.12, std 6.99, range [53.28, 95.94]

Mean predicted aligned error: 5.01 Å

Sequence (90 aa):
MKDLATLKSIPVRKIWQNEAKHFTPWLEKNASLLFEEIGITAENIKREKRVGRYFVDITAEESQTQKKIIVENQLERTDHDHLGKLLTYA

Nearest PDB structures (foldseek):
  4dap-assembly1_A  TM=6.321E-01  e=8.529E-01  Escherichia coli K-12
  8j07-assembly1_r0  TM=3.202E-01  e=8.179E+00  Homo sapiens
  8j0o-assembly1_J  TM=2.244E-01  e=2.910E+00  Homo sapiens
  1n6j-assembly1_A  TM=2.168E-01  e=6.738E+00  Homo sapiens

Foldseek 3Di:
DDDDDDDDDDPPCVQCVDCLVGVLVVCLVVVCVVCVVVVFDWAPWDAFDDDPPDTFGIWTAGPPPRDIDTDDDDPDDDDVVSVVVVVVRD